Protein AF-A0A8I2YCC4-F1 (afdb_monomer_lite)

Sequence (112 aa):
MMMSLQLPDLLSFCSVFELRTSKHCKGVSNASEKWLLESGVALSSMTWSASKPGLLAAACHPTADPTQLRFITDFLSLLLHHREQPVLVSQVASATTTRTPCSEDADTFIML

Secondary structure (DSSP, 8-state):
---PPPPP-HHHHGGGS-----TTHHHHHHHHHHHHHHHT-S-TT--HHHH-HHHHHHHH-TT--HHHHHHHHHHHHHHHHHHHS--------S----PPP-----------

Foldseek 3Di:
DDDDDDDPPVVVVCVVDDQAFAPLLVVLQVVLVVVCVVVPLDDPPDPCVVPSLSRVLRRVCVPDDNVVSNVSSNVSVVVVSVVPPPPPPPPPDDDPDDDDDDDDDDDDDDDD

Organism: NCBI:txid495285

Structure (mmCIF, N/CA/C/O backbone):
data_AF-A0A8I2YCC4-F1
#
_entry.id   AF-A0A8I2YCC4-F1
#
loop_
_atom_site.group_PDB
_atom_site.id
_atom_site.type_symbol
_atom_site.label_atom_id
_atom_site.label_alt_id
_atom_site.label_comp_id
_atom_site.label_asym_id
_atom_site.label_entity_id
_atom_site.label_seq_id
_atom_site.pdbx_PDB_ins_code
_atom_site.Cartn_x
_atom_site.Cartn_y
_atom_site.Cartn_z
_atom_site.occupancy
_atom_site.B_iso_or_equiv
_atom_site.auth_seq_id
_atom_site.auth_comp_id
_atom_site.auth_asym_id
_atom_site.auth_atom_id
_atom_site.pdbx_PDB_model_num
ATOM 1 N N . MET A 1 1 ? -7.014 -28.207 22.684 1.00 56.12 1 MET A N 1
ATOM 2 C CA . MET A 1 1 ? -5.780 -28.256 21.869 1.00 56.12 1 MET A CA 1
ATOM 3 C C . MET A 1 1 ? -5.763 -27.026 20.979 1.00 56.12 1 MET A C 1
ATOM 5 O O . MET A 1 1 ? -6.686 -26.881 20.189 1.00 56.12 1 MET A O 1
ATOM 9 N N . MET A 1 2 ? -4.791 -26.123 21.131 1.00 64.44 2 MET A N 1
ATOM 10 C CA . MET A 1 2 ? -4.575 -25.048 20.153 1.00 64.44 2 MET A CA 1
ATOM 11 C C . MET A 1 2 ? -3.864 -25.655 18.947 1.00 64.44 2 MET A C 1
ATOM 13 O O . MET A 1 2 ? -2.766 -26.187 19.080 1.00 64.44 2 MET A O 1
ATOM 17 N N . MET A 1 3 ? -4.525 -25.633 17.795 1.00 78.81 3 MET A N 1
ATOM 18 C CA . MET A 1 3 ? -3.941 -26.059 16.529 1.00 78.81 3 MET A CA 1
ATOM 19 C C . MET A 1 3 ? -3.094 -24.904 15.998 1.00 78.81 3 MET A C 1
ATOM 21 O O . MET A 1 3 ? -3.636 -23.862 15.636 1.00 78.81 3 MET A O 1
ATOM 25 N N . SER A 1 4 ? -1.771 -25.061 15.992 1.00 81.94 4 SER A N 1
ATOM 26 C CA . SER A 1 4 ? -0.876 -24.147 15.288 1.00 81.94 4 SER A CA 1
ATOM 27 C C . SER A 1 4 ? -0.572 -24.720 13.907 1.00 81.94 4 SER A C 1
ATOM 29 O O . SER A 1 4 ? -0.150 -25.865 13.761 1.00 81.94 4 SER A O 1
ATOM 31 N N . LEU A 1 5 ? -0.827 -23.917 12.880 1.00 86.88 5 LEU A N 1
ATOM 32 C CA . LEU A 1 5 ? -0.467 -24.225 11.503 1.00 86.88 5 LEU A CA 1
ATOM 33 C C . LEU A 1 5 ? 0.801 -23.436 11.174 1.00 86.88 5 LEU A C 1
ATOM 35 O O . LEU A 1 5 ? 0.846 -22.225 11.386 1.00 86.88 5 LEU A O 1
ATOM 39 N N . GLN A 1 6 ? 1.835 -24.116 10.683 1.00 90.06 6 GLN A N 1
ATOM 40 C CA . GLN A 1 6 ? 3.026 -23.449 10.163 1.00 90.06 6 GLN A CA 1
ATOM 41 C C . GLN A 1 6 ? 2.761 -23.039 8.716 1.00 90.06 6 GLN A C 1
ATOM 43 O O . GLN A 1 6 ? 2.474 -23.890 7.874 1.00 90.06 6 GLN A O 1
ATOM 48 N N . LEU A 1 7 ? 2.830 -21.737 8.432 1.00 87.81 7 LEU A N 1
ATOM 49 C CA . LEU A 1 7 ? 2.777 -21.264 7.055 1.00 87.81 7 LEU A CA 1
ATOM 50 C C . LEU A 1 7 ? 4.105 -21.601 6.359 1.00 87.81 7 LEU A C 1
ATOM 52 O O . LEU A 1 7 ? 5.165 -21.415 6.961 1.00 87.81 7 LEU A O 1
ATOM 56 N N . PRO A 1 8 ? 4.067 -22.075 5.104 1.00 89.12 8 PRO A N 1
ATOM 57 C CA . PRO A 1 8 ? 5.275 -22.246 4.309 1.00 89.12 8 PRO A CA 1
ATOM 58 C C . PRO A 1 8 ? 5.947 -20.890 4.051 1.00 89.12 8 PRO A C 1
ATOM 60 O O . PRO A 1 8 ? 5.282 -19.852 4.013 1.00 89.12 8 PRO A O 1
ATOM 63 N N . ASP A 1 9 ? 7.266 -20.898 3.842 1.00 87.69 9 ASP A N 1
ATOM 64 C CA . ASP A 1 9 ? 8.028 -19.693 3.503 1.00 87.69 9 ASP A CA 1
ATOM 65 C C . ASP A 1 9 ? 7.732 -19.239 2.065 1.00 87.69 9 ASP A C 1
ATOM 67 O O . ASP A 1 9 ? 8.443 -19.571 1.116 1.00 87.69 9 ASP A O 1
ATOM 71 N N . LEU A 1 10 ? 6.654 -18.469 1.909 1.00 86.69 10 LEU A N 1
ATOM 72 C CA . LEU A 1 10 ? 6.218 -17.910 0.630 1.00 86.69 10 LEU A CA 1
ATOM 73 C C . LEU A 1 10 ? 7.189 -16.855 0.078 1.00 86.69 10 LEU A C 1
ATOM 75 O O . LEU A 1 10 ? 7.217 -16.63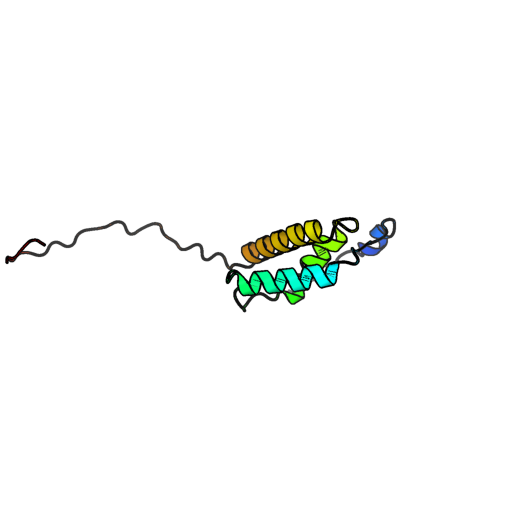3 -1.130 1.00 86.69 10 LEU A O 1
ATOM 79 N N . LEU A 1 11 ? 7.990 -16.207 0.932 1.00 83.81 11 LEU A N 1
ATOM 80 C CA . LEU A 1 11 ? 8.896 -15.139 0.502 1.00 83.81 11 LEU A CA 1
ATOM 81 C C . LEU A 1 11 ? 10.035 -15.687 -0.357 1.00 83.81 11 LEU A C 1
ATOM 83 O O . LEU A 1 11 ? 10.422 -15.043 -1.332 1.00 83.81 11 LEU A O 1
ATOM 87 N N . SER A 1 12 ? 10.511 -16.897 -0.051 1.00 86.44 12 SER A N 1
ATOM 88 C CA . SER A 1 12 ? 11.525 -17.591 -0.855 1.00 86.44 12 SER A CA 1
ATOM 89 C C . SER A 1 12 ? 11.106 -17.771 -2.327 1.00 86.44 12 SER A C 1
ATOM 91 O O . SER A 1 12 ? 11.925 -17.608 -3.237 1.00 86.44 12 SER A O 1
ATOM 93 N N . PHE A 1 13 ? 9.812 -18.004 -2.577 1.00 85.12 13 PHE A N 1
ATOM 94 C CA . PHE A 1 13 ? 9.242 -18.162 -3.920 1.00 85.12 13 PHE A CA 1
ATOM 95 C C . PHE A 1 13 ? 9.055 -16.833 -4.663 1.00 85.12 13 PHE A C 1
ATOM 97 O O . PHE A 1 13 ? 9.032 -16.811 -5.892 1.00 85.12 13 PHE A O 1
ATOM 104 N N . CYS A 1 14 ? 8.949 -15.718 -3.939 1.00 82.94 14 CYS A N 1
ATOM 105 C CA . CYS A 1 14 ? 8.737 -14.390 -4.516 1.00 82.94 14 CYS A CA 1
ATOM 106 C C . CYS A 1 14 ? 10.038 -13.681 -4.929 1.00 82.94 14 CYS A C 1
ATOM 108 O O . CYS A 1 14 ? 9.979 -12.551 -5.403 1.00 82.94 14 CYS A O 1
ATOM 110 N N . SER A 1 15 ? 11.198 -14.332 -4.799 1.00 81.19 15 SER A N 1
ATOM 111 C CA . SER A 1 15 ? 12.524 -13.769 -5.116 1.00 81.19 15 SER A CA 1
ATOM 112 C C . SER A 1 15 ? 12.700 -13.304 -6.569 1.00 81.19 15 SER A C 1
ATOM 114 O O . SER A 1 15 ? 13.570 -12.485 -6.852 1.00 81.19 15 SER A O 1
ATOM 116 N N . VAL A 1 16 ? 11.857 -13.787 -7.487 1.00 85.25 16 VAL A N 1
ATOM 117 C CA . VAL A 1 16 ? 11.839 -13.377 -8.901 1.00 85.25 16 VAL A CA 1
ATOM 118 C C . VAL A 1 16 ? 11.251 -11.970 -9.086 1.00 85.25 16 VAL A C 1
ATOM 120 O O . VAL A 1 16 ? 11.563 -11.292 -10.064 1.00 85.25 16 VAL A O 1
ATOM 123 N N . PHE A 1 17 ? 10.411 -11.510 -8.156 1.00 81.81 17 PHE A N 1
ATOM 124 C CA . PHE A 1 17 ? 9.748 -10.214 -8.240 1.00 81.81 17 PHE A CA 1
ATOM 125 C C . PHE A 1 17 ? 10.486 -9.180 -7.396 1.00 81.81 17 PHE A C 1
ATOM 127 O O . PHE A 1 17 ? 10.593 -9.296 -6.176 1.00 81.81 17 PHE A O 1
ATOM 134 N N . GLU A 1 18 ? 10.960 -8.120 -8.043 1.00 83.62 18 GLU A N 1
ATOM 135 C CA . GLU A 1 18 ? 11.511 -6.973 -7.333 1.00 83.62 18 GLU A CA 1
ATOM 136 C C . GLU A 1 18 ? 10.368 -6.209 -6.647 1.00 83.62 18 GLU A C 1
ATOM 138 O O . GLU A 1 18 ? 9.530 -5.588 -7.308 1.00 83.62 18 GLU A O 1
ATOM 143 N N . LEU A 1 19 ? 10.320 -6.255 -5.313 1.00 82.56 19 LEU A N 1
ATOM 144 C CA . LEU A 1 19 ? 9.330 -5.509 -4.543 1.00 82.56 19 LEU A CA 1
ATOM 145 C C . LEU A 1 19 ? 9.648 -4.012 -4.612 1.00 82.56 19 LEU A C 1
ATOM 147 O O . LEU A 1 19 ? 10.503 -3.499 -3.890 1.00 82.56 19 LEU A O 1
ATOM 151 N N . ARG A 1 20 ? 8.938 -3.300 -5.485 1.00 86.31 20 ARG A N 1
ATOM 152 C CA . ARG A 1 20 ? 9.039 -1.845 -5.613 1.00 86.31 20 ARG A CA 1
ATOM 153 C C . ARG A 1 20 ? 7.950 -1.172 -4.794 1.00 86.31 20 ARG A C 1
ATOM 155 O O . ARG A 1 20 ? 6.818 -1.640 -4.741 1.00 86.31 20 ARG A O 1
ATOM 162 N N . THR A 1 21 ? 8.283 -0.037 -4.190 1.00 87.75 21 THR A N 1
ATOM 163 C CA . THR A 1 21 ? 7.308 0.821 -3.511 1.00 87.75 21 THR A CA 1
ATOM 164 C C . THR A 1 21 ? 7.420 2.241 -4.039 1.00 87.75 21 THR A C 1
ATOM 166 O O . THR A 1 21 ? 8.513 2.728 -4.336 1.00 87.75 21 THR A O 1
ATOM 169 N N . SER A 1 22 ? 6.281 2.916 -4.185 1.00 89.00 22 SER A N 1
ATOM 170 C CA . SER A 1 22 ? 6.280 4.319 -4.596 1.00 89.00 22 SER A CA 1
ATOM 171 C C . SER A 1 22 ? 6.945 5.202 -3.534 1.00 89.00 22 SER A C 1
ATOM 173 O O . SER A 1 22 ? 6.600 5.153 -2.350 1.00 89.00 22 SER A O 1
ATOM 175 N N . LYS A 1 23 ? 7.834 6.104 -3.969 1.00 90.69 23 LYS A N 1
ATOM 176 C CA . LYS A 1 23 ? 8.482 7.123 -3.117 1.00 90.69 23 LYS A CA 1
ATOM 177 C C . L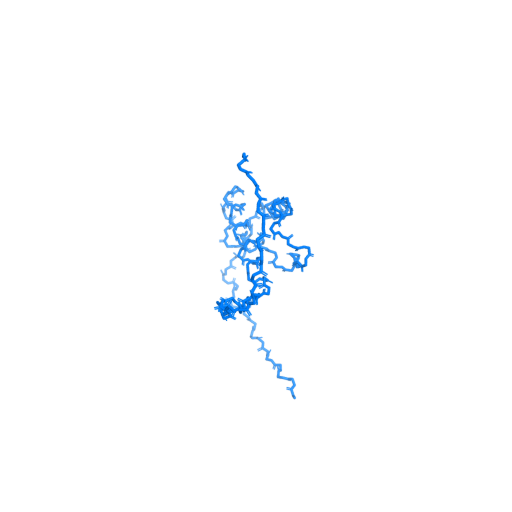YS A 1 23 ? 7.486 8.047 -2.403 1.00 90.69 23 LYS A C 1
ATOM 179 O O . LYS A 1 23 ? 7.822 8.673 -1.400 1.00 90.69 23 LYS A O 1
ATOM 184 N N . HIS A 1 24 ? 6.256 8.130 -2.910 1.00 90.81 24 HIS A N 1
ATOM 185 C CA . HIS A 1 24 ? 5.195 8.974 -2.366 1.00 90.81 24 HIS A CA 1
ATOM 186 C C . HIS A 1 24 ? 4.383 8.300 -1.249 1.00 90.81 24 HIS A C 1
ATOM 188 O O . HIS A 1 24 ? 3.536 8.960 -0.648 1.00 90.81 24 HIS A O 1
ATOM 194 N N . CYS A 1 25 ? 4.667 7.031 -0.923 1.00 90.75 25 CYS A N 1
ATOM 195 C CA . CYS A 1 25 ? 3.938 6.225 0.062 1.00 90.75 25 CYS A CA 1
ATOM 196 C C . CYS A 1 25 ? 3.662 6.974 1.372 1.00 90.75 25 CYS A C 1
ATOM 198 O O . CYS A 1 25 ? 2.515 7.080 1.801 1.00 90.75 25 CYS A O 1
ATOM 200 N N . LYS A 1 26 ? 4.705 7.517 2.012 1.00 90.81 26 LYS A N 1
ATOM 201 C CA . LYS A 1 26 ? 4.584 8.150 3.334 1.00 90.81 26 LYS A CA 1
ATOM 202 C C . LYS A 1 26 ? 3.732 9.419 3.293 1.00 90.81 26 LYS A C 1
ATOM 204 O O . LYS A 1 26 ? 2.854 9.597 4.130 1.00 90.81 26 LYS A O 1
ATOM 209 N N . GLY A 1 27 ? 3.970 10.280 2.302 1.00 92.62 27 GLY A N 1
ATOM 210 C CA . GLY A 1 27 ? 3.216 11.525 2.142 1.00 92.62 27 GLY A CA 1
ATOM 211 C C . GLY A 1 27 ? 1.738 11.264 1.860 1.00 92.62 27 GLY A C 1
ATOM 212 O O . GLY A 1 27 ? 0.875 11.874 2.484 1.00 92.62 27 GLY A O 1
ATOM 213 N N . VAL A 1 28 ? 1.453 10.304 0.979 1.00 93.62 28 VAL A N 1
ATOM 214 C CA . VAL A 1 28 ? 0.086 9.902 0.641 1.00 93.62 28 VAL A CA 1
ATOM 215 C C . VAL A 1 28 ? -0.631 9.265 1.834 1.00 93.62 28 VAL A C 1
ATOM 217 O O . VAL A 1 28 ? -1.770 9.634 2.105 1.00 93.62 28 VAL A O 1
ATOM 220 N N . SER A 1 29 ? 0.040 8.377 2.576 1.00 91.06 29 SER A N 1
ATOM 221 C CA . SER A 1 29 ? -0.534 7.712 3.757 1.00 91.06 29 SER A CA 1
ATOM 222 C C . SER A 1 29 ? -0.951 8.724 4.821 1.00 91.06 29 SER A C 1
ATOM 224 O O . SER A 1 29 ? -2.106 8.736 5.231 1.00 91.06 29 SER A O 1
ATOM 226 N N . ASN A 1 30 ? -0.042 9.627 5.206 1.00 91.25 30 ASN A N 1
ATOM 227 C CA . ASN A 1 30 ? -0.320 10.643 6.224 1.00 91.25 30 ASN A CA 1
ATOM 228 C C . ASN A 1 30 ? -1.460 11.569 5.804 1.00 91.25 30 ASN A C 1
ATOM 230 O O . ASN A 1 30 ? -2.290 11.982 6.609 1.00 91.25 30 ASN A O 1
ATOM 234 N N . ALA A 1 31 ? -1.478 11.936 4.526 1.00 91.50 31 ALA A N 1
ATOM 235 C CA . ALA A 1 31 ? -2.471 12.855 4.025 1.00 91.50 31 ALA A CA 1
ATOM 236 C C . ALA A 1 31 ? -3.855 12.172 3.935 1.00 91.50 31 ALA A C 1
ATOM 238 O O . ALA A 1 31 ? -4.861 12.833 4.199 1.00 91.50 31 ALA A O 1
ATOM 239 N N . SER A 1 32 ? -3.904 10.871 3.616 1.00 90.12 32 SER A N 1
ATOM 240 C CA . SER A 1 32 ? -5.115 10.033 3.635 1.00 90.12 32 SER A CA 1
ATOM 241 C C . SER A 1 32 ? -5.671 9.858 5.046 1.00 90.12 32 SER A C 1
ATOM 243 O O . SER A 1 32 ? -6.848 10.117 5.283 1.00 90.12 32 SER A O 1
ATOM 245 N N . GLU A 1 33 ? -4.803 9.539 6.006 1.00 87.62 33 GLU A N 1
ATOM 246 C CA . GLU A 1 33 ? -5.152 9.448 7.425 1.00 87.62 33 GLU A CA 1
ATOM 247 C C . GLU A 1 33 ? -5.733 10.767 7.944 1.00 87.62 33 GLU A C 1
ATOM 249 O O . GLU A 1 33 ? -6.799 10.782 8.557 1.00 87.62 33 GLU A O 1
ATOM 254 N N . LYS A 1 34 ? -5.087 11.894 7.622 1.00 89.19 34 LYS A N 1
ATOM 255 C CA . LYS A 1 34 ? -5.594 13.222 7.973 1.00 89.19 34 LYS A CA 1
ATOM 256 C C . LYS A 1 34 ? -6.992 13.476 7.398 1.00 89.19 34 LYS A C 1
ATOM 258 O O . LYS A 1 34 ? -7.867 13.931 8.126 1.00 89.19 34 LYS A O 1
ATOM 263 N N . TRP A 1 35 ? -7.215 13.158 6.123 1.00 89.88 35 TRP A N 1
ATOM 264 C CA . TRP A 1 35 ? -8.527 13.323 5.489 1.00 89.88 35 TRP A CA 1
ATOM 265 C C . TRP A 1 35 ? -9.604 12.445 6.135 1.00 89.88 35 TRP A C 1
ATOM 267 O O . TRP A 1 35 ? -10.719 12.911 6.350 1.00 89.88 35 TRP A O 1
ATOM 277 N N . LEU A 1 36 ? -9.278 11.207 6.508 1.00 86.00 36 LEU A N 1
ATOM 278 C CA . LEU A 1 36 ? -10.214 10.318 7.201 1.00 86.00 36 LEU A CA 1
ATOM 279 C C . LEU A 1 36 ? -10.610 10.850 8.576 1.00 86.00 36 LEU A C 1
ATOM 281 O O . LEU A 1 36 ? -11.794 10.821 8.913 1.00 86.00 36 LEU A O 1
ATOM 285 N N . LEU A 1 37 ? -9.645 11.367 9.340 1.00 85.12 37 LEU A N 1
ATOM 286 C CA . LEU A 1 37 ? -9.904 12.009 10.631 1.00 85.12 37 LEU A CA 1
ATOM 287 C C . LEU A 1 37 ? -10.801 13.245 10.473 1.00 85.12 37 LEU A C 1
ATOM 289 O O . LEU A 1 37 ? -11.741 13.421 11.240 1.00 85.12 37 LEU A O 1
ATOM 293 N N . GLU A 1 38 ? -10.550 14.069 9.453 1.00 87.44 38 GLU A N 1
ATOM 294 C CA . GLU A 1 38 ? -11.358 15.260 9.153 1.00 87.44 38 GLU A CA 1
ATOM 295 C C . GLU A 1 38 ? -12.767 14.911 8.650 1.00 87.44 38 GLU A C 1
ATOM 297 O O . GLU A 1 38 ? -13.721 15.628 8.940 1.00 87.44 38 GLU A O 1
ATOM 302 N N . SER A 1 39 ? -12.920 13.800 7.924 1.00 84.50 39 SER A N 1
ATOM 303 C CA . SER A 1 39 ? -14.206 13.369 7.361 1.00 84.50 39 SER A CA 1
ATOM 304 C C . SER A 1 39 ? -15.211 12.865 8.405 1.00 84.50 39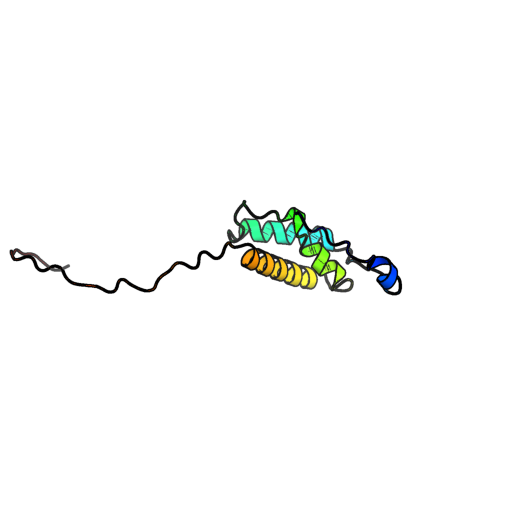 SER A C 1
ATOM 306 O O . SER A 1 39 ? -16.385 12.694 8.085 1.00 84.50 39 SER A O 1
ATOM 308 N N . GLY A 1 40 ? -14.764 12.578 9.634 1.00 76.19 40 GLY A N 1
ATOM 309 C CA . GLY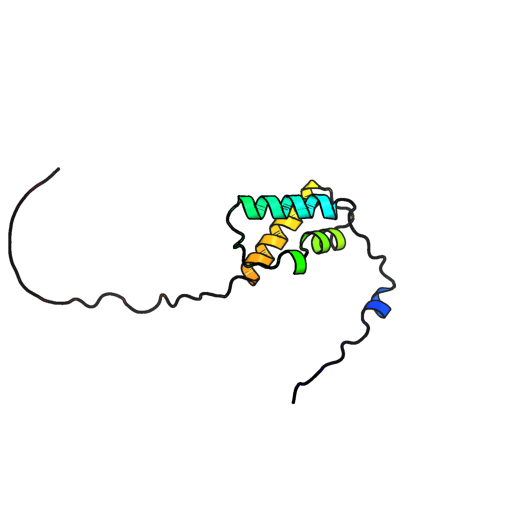 A 1 40 ? -15.601 11.999 10.691 1.00 76.19 40 GLY A CA 1
ATOM 310 C C . GLY A 1 40 ? -16.021 10.542 10.449 1.00 76.19 40 GLY A C 1
ATOM 311 O O . GLY A 1 40 ? -16.755 9.981 11.258 1.00 76.19 40 GLY A O 1
ATOM 312 N N . VAL A 1 41 ? -15.555 9.915 9.361 1.00 71.69 41 VAL A N 1
ATOM 313 C CA . VAL A 1 41 ? -15.840 8.508 9.030 1.00 71.69 41 VAL A CA 1
ATOM 314 C C . VAL A 1 41 ? -15.023 7.562 9.915 1.00 71.69 41 VAL A C 1
ATOM 316 O O . VAL A 1 41 ? -15.486 6.486 10.278 1.00 71.69 41 VAL A O 1
ATOM 319 N N . ALA A 1 42 ? -13.814 7.956 10.315 1.00 63.94 42 ALA A N 1
ATOM 320 C CA . ALA A 1 42 ? -12.959 7.131 11.157 1.00 63.94 42 ALA A CA 1
ATOM 321 C C . ALA A 1 42 ? -13.320 7.274 12.647 1.00 63.94 42 ALA A C 1
ATOM 323 O O . ALA A 1 42 ? -12.994 8.270 13.289 1.00 63.94 42 ALA A O 1
ATOM 324 N N . LEU A 1 43 ? -13.933 6.238 13.227 1.00 56.38 43 LEU A N 1
ATOM 325 C CA . LEU A 1 43 ? -14.016 6.077 14.682 1.00 56.38 43 LEU A CA 1
ATOM 326 C C . LEU A 1 43 ? -12.603 5.860 15.257 1.00 56.38 43 LEU A C 1
ATOM 328 O O . LEU A 1 43 ? -11.847 5.034 14.739 1.00 56.38 43 LEU A O 1
ATOM 332 N N . SER A 1 44 ? -12.275 6.524 16.373 1.00 57.84 44 SER A N 1
ATOM 333 C CA . SER A 1 44 ? -10.993 6.419 17.108 1.00 57.84 44 SER A CA 1
ATOM 334 C C . SER A 1 44 ? -10.575 4.994 17.518 1.00 57.84 44 SER A C 1
ATOM 336 O O . SER A 1 44 ? -9.496 4.806 18.070 1.00 57.84 44 SER A O 1
ATOM 338 N N . SER A 1 45 ? -11.424 3.990 17.283 1.00 55.09 45 SER A N 1
ATOM 339 C CA . SER A 1 45 ? -11.190 2.582 17.615 1.00 55.09 45 SER A CA 1
ATOM 340 C C . SER A 1 45 ? -10.373 1.818 16.567 1.00 55.09 45 SER A C 1
ATOM 342 O O . SER A 1 45 ? -9.958 0.690 16.834 1.00 55.09 45 SER A O 1
ATOM 344 N N . MET A 1 46 ? -10.180 2.357 15.362 1.00 59.53 46 MET A N 1
ATOM 345 C CA . MET A 1 46 ? -9.530 1.601 14.295 1.00 59.53 46 MET A CA 1
ATOM 346 C C . MET A 1 46 ? -8.003 1.715 14.410 1.00 59.53 46 MET A C 1
ATOM 348 O O . MET A 1 46 ? -7.439 2.809 14.426 1.00 59.53 46 MET A O 1
ATOM 352 N N . THR A 1 47 ? -7.316 0.572 14.495 1.00 66.06 47 THR A N 1
ATOM 353 C CA . THR A 1 47 ? -5.847 0.513 14.600 1.00 66.06 47 THR A CA 1
ATOM 354 C C . THR A 1 47 ? -5.225 0.723 13.214 1.00 66.06 47 THR A C 1
ATOM 356 O O . THR A 1 47 ? -4.664 -0.190 12.609 1.00 66.06 47 THR A O 1
ATOM 359 N N . TRP A 1 48 ? -5.354 1.935 12.668 1.00 64.94 48 TRP A N 1
ATOM 360 C CA . TRP A 1 48 ? -4.887 2.303 11.323 1.00 64.94 48 TRP A CA 1
ATOM 361 C C . TRP A 1 48 ? -3.394 2.018 11.099 1.00 64.94 48 TRP A C 1
ATOM 363 O O . TRP A 1 48 ? -2.977 1.634 10.003 1.00 64.94 48 TRP A O 1
ATOM 373 N N . SER A 1 49 ? -2.597 2.110 12.167 1.00 63.22 49 SER A N 1
ATOM 374 C CA . SER A 1 49 ? -1.164 1.798 12.164 1.00 63.22 49 SER A CA 1
ATOM 375 C C . SER A 1 49 ? -0.849 0.337 11.801 1.00 63.22 49 SER A C 1
ATOM 377 O O . SER A 1 49 ? 0.236 0.049 11.277 1.00 63.22 49 SER A O 1
ATOM 379 N N . ALA A 1 50 ? -1.785 -0.589 12.036 1.00 74.56 50 ALA A N 1
ATOM 380 C CA . ALA A 1 50 ? -1.618 -2.000 11.709 1.00 74.56 50 ALA A CA 1
ATOM 381 C C . ALA A 1 50 ? -1.859 -2.272 10.218 1.00 74.56 50 ALA A C 1
ATOM 383 O O . ALA A 1 50 ? -1.045 -2.946 9.590 1.00 74.56 50 ALA A O 1
ATOM 384 N N . SER A 1 51 ? -2.923 -1.702 9.642 1.00 75.69 51 SER A N 1
ATOM 385 C CA . SER A 1 51 ? -3.391 -2.062 8.296 1.00 75.69 51 SER A CA 1
ATOM 386 C C . SER A 1 51 ? -2.597 -1.407 7.151 1.00 75.69 51 SER A C 1
ATOM 388 O O . SER A 1 51 ? -2.533 -1.951 6.053 1.00 75.69 51 SER A O 1
ATOM 390 N N . LYS A 1 52 ? -1.928 -0.268 7.404 1.00 87.81 52 LYS A N 1
ATOM 391 C CA . LYS A 1 52 ? -1.027 0.431 6.454 1.00 87.81 52 LYS A CA 1
ATOM 392 C C . LYS A 1 52 ? -1.550 0.483 4.995 1.00 87.81 52 LYS A C 1
ATOM 394 O O . LYS A 1 52 ? -0.819 0.102 4.073 1.00 87.81 52 LYS A O 1
ATOM 399 N N . PRO A 1 53 ? -2.766 1.005 4.743 1.00 89.06 53 PRO A N 1
ATOM 400 C CA . PRO A 1 53 ? -3.366 1.039 3.403 1.00 89.06 53 PRO A CA 1
ATOM 401 C C . PRO A 1 53 ? -2.499 1.737 2.352 1.00 89.06 53 PRO A C 1
ATOM 403 O O . PRO A 1 53 ? -2.438 1.295 1.208 1.00 89.06 53 PRO A O 1
ATOM 406 N N . GLY A 1 54 ? -1.777 2.795 2.730 1.00 90.88 54 GLY A N 1
ATOM 407 C CA . GLY A 1 54 ? -0.900 3.493 1.791 1.00 90.88 54 GLY A CA 1
ATOM 408 C C . GLY A 1 54 ? 0.354 2.705 1.405 1.00 90.88 54 GLY A C 1
ATOM 409 O O . GLY A 1 54 ? 0.859 2.893 0.300 1.00 90.88 54 GLY A O 1
ATOM 410 N N . LEU A 1 55 ? 0.821 1.771 2.245 1.00 91.00 55 LEU A N 1
ATOM 411 C CA . LEU A 1 55 ? 1.901 0.849 1.873 1.00 91.00 55 LEU A CA 1
ATOM 412 C C . LEU A 1 55 ? 1.403 -0.187 0.866 1.00 91.00 55 LEU A C 1
ATOM 414 O O . LEU A 1 55 ? 2.084 -0.446 -0.122 1.00 91.00 55 LEU A O 1
ATOM 418 N N . LEU A 1 56 ? 0.203 -0.729 1.091 1.00 91.38 56 LEU A N 1
ATOM 419 C CA . LEU A 1 56 ? -0.445 -1.636 0.146 1.00 91.38 56 LEU A CA 1
ATOM 420 C C . LEU A 1 56 ? -0.633 -0.949 -1.214 1.00 91.38 56 LEU A C 1
ATOM 422 O O . LEU A 1 56 ? -0.196 -1.478 -2.232 1.00 91.38 56 LEU A O 1
ATOM 426 N N . ALA A 1 57 ? -1.187 0.268 -1.223 1.00 93.94 57 ALA A N 1
ATOM 427 C CA . ALA A 1 57 ? -1.342 1.064 -2.439 1.00 93.94 57 ALA A CA 1
ATOM 428 C C . ALA A 1 57 ? 0.001 1.280 -3.155 1.00 93.94 57 ALA A C 1
ATOM 430 O O . ALA A 1 57 ? 0.101 1.090 -4.366 1.00 93.94 57 ALA A O 1
ATOM 431 N N . ALA A 1 58 ? 1.046 1.647 -2.407 1.00 93.81 58 ALA A N 1
ATOM 432 C CA . ALA A 1 58 ? 2.368 1.927 -2.959 1.00 93.81 58 ALA A CA 1
ATOM 433 C C . ALA A 1 58 ? 3.095 0.682 -3.482 1.00 93.81 58 ALA A C 1
ATOM 435 O O . ALA A 1 58 ? 3.914 0.822 -4.390 1.00 93.81 58 ALA A O 1
ATOM 436 N N . ALA A 1 59 ? 2.822 -0.498 -2.918 1.00 91.38 59 ALA A N 1
ATOM 437 C CA . ALA A 1 59 ? 3.359 -1.775 -3.381 1.00 91.38 59 ALA A CA 1
ATOM 438 C C . ALA A 1 59 ? 2.618 -2.288 -4.627 1.00 91.38 59 ALA A C 1
ATOM 440 O O . ALA A 1 59 ? 3.248 -2.789 -5.553 1.00 91.38 59 ALA A O 1
ATOM 441 N N . CYS A 1 60 ? 1.292 -2.122 -4.685 1.00 91.12 60 CYS A N 1
ATOM 442 C CA . CYS A 1 60 ? 0.487 -2.501 -5.850 1.00 91.12 60 CYS A CA 1
ATOM 443 C C . CYS A 1 60 ? 0.680 -1.546 -7.039 1.00 91.12 60 CYS A C 1
ATOM 445 O O . CYS A 1 60 ? 0.583 -1.966 -8.191 1.00 91.12 60 CYS A O 1
ATOM 447 N N . HIS A 1 61 ? 0.967 -0.268 -6.772 1.00 92.50 61 HIS A N 1
ATOM 448 C CA . HIS A 1 61 ? 1.093 0.777 -7.789 1.00 92.50 61 HIS A CA 1
ATOM 449 C C . HIS A 1 61 ? 2.380 1.603 -7.608 1.00 92.50 61 HIS A C 1
ATOM 451 O O . HIS A 1 61 ? 2.325 2.796 -7.292 1.00 92.50 61 HIS A O 1
ATOM 457 N N . PRO A 1 62 ? 3.565 1.004 -7.827 1.00 90.81 62 PRO A N 1
ATOM 458 C CA . PRO A 1 62 ? 4.843 1.662 -7.553 1.00 90.81 62 PRO A CA 1
ATOM 459 C C . PRO A 1 62 ? 5.142 2.846 -8.485 1.00 90.81 62 PRO A C 1
ATOM 461 O O . PRO A 1 62 ? 5.871 3.757 -8.098 1.00 90.81 62 PRO A O 1
ATOM 464 N N . THR A 1 63 ? 4.581 2.853 -9.697 1.00 91.81 63 THR A N 1
ATOM 465 C CA . THR A 1 63 ? 4.792 3.892 -10.721 1.00 91.81 63 THR A CA 1
ATOM 466 C C . THR A 1 63 ? 3.670 4.927 -10.787 1.00 91.81 63 THR A C 1
ATOM 468 O O . THR A 1 63 ? 3.715 5.796 -11.652 1.00 91.81 63 THR A O 1
ATOM 471 N N . ALA A 1 64 ? 2.652 4.828 -9.928 1.00 92.06 64 ALA A N 1
ATOM 472 C CA . ALA A 1 64 ? 1.528 5.756 -9.953 1.00 92.06 64 ALA A CA 1
ATOM 473 C C . ALA A 1 64 ? 1.933 7.154 -9.472 1.00 92.06 64 ALA A C 1
ATOM 475 O O . ALA A 1 64 ? 2.731 7.314 -8.540 1.00 92.06 64 ALA A O 1
ATOM 476 N N . ASP A 1 65 ? 1.317 8.160 -10.087 1.00 93.94 65 ASP A N 1
ATOM 477 C CA . ASP A 1 65 ? 1.442 9.551 -9.673 1.00 93.94 65 ASP A CA 1
ATOM 478 C C . ASP A 1 65 ? 0.915 9.756 -8.246 1.00 93.94 65 ASP A C 1
ATOM 480 O O . ASP A 1 65 ? -0.011 9.060 -7.814 1.00 93.94 65 ASP A O 1
ATOM 484 N N . PRO A 1 66 ? 1.436 10.747 -7.501 1.00 93.44 66 PRO A N 1
ATOM 485 C CA . PRO A 1 66 ? 1.044 10.980 -6.112 1.00 93.44 66 PRO A CA 1
ATOM 486 C C . PRO A 1 66 ? -0.466 11.200 -5.939 1.00 93.44 66 PRO A C 1
ATOM 488 O O . PRO A 1 66 ? -1.040 10.729 -4.960 1.00 93.44 66 PRO A O 1
ATOM 491 N N . THR A 1 67 ? -1.126 11.864 -6.891 1.00 94.31 67 THR A N 1
ATOM 492 C CA . THR A 1 67 ? -2.576 12.116 -6.851 1.00 94.31 67 THR A CA 1
ATOM 493 C C . THR A 1 67 ? -3.390 10.840 -7.063 1.00 94.31 67 THR A C 1
ATOM 495 O O . THR A 1 67 ? -4.361 10.600 -6.349 1.00 94.31 67 THR A O 1
ATOM 498 N N . GLN A 1 68 ? -2.982 9.987 -8.008 1.00 94.94 68 GLN A N 1
ATOM 499 C CA . GLN A 1 68 ? -3.640 8.697 -8.243 1.00 94.94 68 GLN A CA 1
ATOM 500 C C . GLN A 1 68 ? -3.442 7.769 -7.048 1.00 94.94 68 GLN A C 1
ATOM 502 O O . GLN A 1 68 ? -4.393 7.174 -6.548 1.00 94.94 68 GLN A O 1
ATOM 507 N N . LEU A 1 69 ? -2.208 7.706 -6.544 1.00 95.19 69 LEU A N 1
ATOM 508 C CA . LEU A 1 69 ? -1.868 6.916 -5.371 1.00 95.19 69 LEU A CA 1
ATOM 509 C C . LEU A 1 69 ? -2.666 7.371 -4.146 1.00 95.19 69 LEU A C 1
ATOM 511 O O . LEU A 1 69 ? -3.083 6.542 -3.335 1.00 95.19 69 LEU A O 1
ATOM 515 N N . ARG A 1 70 ? -2.922 8.679 -4.032 1.00 94.88 70 ARG A N 1
ATOM 516 C CA . ARG A 1 70 ? -3.768 9.243 -2.985 1.00 94.88 70 ARG A CA 1
ATOM 517 C C . ARG A 1 70 ? -5.206 8.761 -3.071 1.00 94.88 70 ARG A C 1
ATOM 519 O O . ARG A 1 70 ? -5.708 8.245 -2.080 1.00 94.88 70 ARG A O 1
ATOM 526 N N . PHE A 1 71 ? -5.812 8.840 -4.249 1.00 94.81 71 PHE A N 1
ATOM 527 C CA . PHE A 1 71 ? -7.169 8.345 -4.462 1.00 94.81 71 PHE A CA 1
ATOM 528 C C . PHE A 1 71 ? -7.299 6.851 -4.125 1.00 94.81 71 PHE A C 1
ATOM 530 O O . PHE A 1 71 ? -8.218 6.443 -3.418 1.00 94.81 71 PHE A O 1
ATOM 537 N N . ILE A 1 72 ? -6.334 6.038 -4.568 1.00 95.00 72 ILE A N 1
ATOM 538 C CA . ILE A 1 72 ? -6.294 4.598 -4.273 1.00 95.00 72 ILE A CA 1
ATOM 539 C C . ILE A 1 72 ? -6.173 4.356 -2.763 1.00 95.00 72 ILE A C 1
ATOM 541 O O . ILE A 1 72 ? -6.869 3.505 -2.215 1.00 95.00 72 ILE A O 1
ATOM 545 N N . THR A 1 73 ? -5.314 5.115 -2.081 1.00 94.25 73 THR A N 1
ATOM 546 C CA . THR A 1 73 ? -5.106 4.984 -0.633 1.00 94.25 73 THR A CA 1
ATOM 547 C C . THR A 1 73 ? -6.355 5.373 0.154 1.00 94.25 73 THR A C 1
ATOM 549 O O . THR A 1 73 ? -6.730 4.650 1.076 1.00 94.25 73 THR A O 1
ATOM 552 N N . ASP A 1 74 ? -7.032 6.458 -0.227 1.00 92.44 74 ASP A N 1
ATOM 553 C CA . ASP A 1 74 ? -8.291 6.885 0.395 1.00 92.44 74 ASP A CA 1
ATOM 554 C C . ASP A 1 74 ? -9.373 5.806 0.223 1.00 92.44 74 ASP A C 1
ATOM 556 O O . ASP A 1 74 ? -10.020 5.407 1.192 1.00 92.44 74 ASP A O 1
ATOM 560 N N . PHE A 1 75 ? -9.505 5.251 -0.986 1.00 92.62 75 PHE A N 1
ATOM 561 C CA . PHE A 1 75 ? -10.453 4.175 -1.272 1.00 92.62 75 PHE A CA 1
ATOM 562 C C . PHE A 1 75 ? -10.161 2.893 -0.476 1.00 92.62 75 PHE A C 1
ATOM 564 O O . PHE A 1 75 ? -11.063 2.335 0.149 1.00 92.62 75 PHE A O 1
ATOM 571 N N . LEU A 1 76 ? -8.903 2.438 -0.440 1.00 91.44 76 LEU A N 1
ATOM 572 C CA . LEU A 1 76 ? -8.501 1.270 0.354 1.00 91.44 76 LEU A CA 1
ATOM 573 C C . LEU A 1 76 ? -8.756 1.481 1.845 1.00 91.44 76 LEU A C 1
ATOM 575 O O . LEU A 1 76 ? -9.183 0.560 2.539 1.00 91.44 76 LEU A O 1
ATOM 579 N N . SER A 1 77 ? -8.530 2.696 2.334 1.00 89.06 77 SER A N 1
ATOM 580 C CA . SER A 1 77 ? -8.772 3.033 3.731 1.00 89.06 77 SER A CA 1
ATOM 581 C C . SER A 1 77 ? -10.261 2.989 4.077 1.00 89.06 77 SER A C 1
ATOM 583 O O . SER A 1 77 ? -10.622 2.447 5.119 1.00 89.06 77 SER A O 1
ATOM 585 N N . LEU A 1 78 ? -11.141 3.461 3.186 1.00 87.62 78 LEU A N 1
ATOM 586 C CA . LEU A 1 78 ? -12.591 3.308 3.343 1.00 87.62 78 LEU A CA 1
ATOM 587 C C . LEU A 1 78 ? -13.034 1.839 3.308 1.00 87.62 78 LEU A C 1
ATOM 589 O O . LEU A 1 78 ? -13.882 1.438 4.102 1.00 87.62 78 LEU A O 1
ATOM 593 N N . LEU A 1 79 ? -12.460 1.024 2.417 1.00 88.12 79 LEU A N 1
ATOM 594 C CA . LEU A 1 79 ? -12.768 -0.408 2.348 1.00 88.12 79 LEU A CA 1
ATOM 595 C C . LEU A 1 79 ? -12.387 -1.133 3.637 1.00 88.12 79 LEU A C 1
ATOM 597 O O . LEU A 1 79 ? -13.170 -1.932 4.150 1.00 88.12 79 LEU A O 1
ATOM 601 N N . LEU A 1 80 ? -11.199 -0.844 4.168 1.00 85.38 80 LEU A N 1
ATOM 602 C CA . LEU A 1 80 ? -10.762 -1.383 5.451 1.00 85.38 80 LEU A CA 1
ATOM 603 C C . LEU A 1 80 ? -11.676 -0.905 6.572 1.00 85.38 80 LEU A C 1
ATOM 605 O O . LEU A 1 80 ? -12.099 -1.715 7.387 1.00 85.38 80 LEU A O 1
ATOM 609 N N . HIS A 1 81 ? -12.048 0.375 6.578 1.00 81.94 81 HIS A N 1
ATOM 610 C CA . HIS A 1 81 ? -12.977 0.903 7.569 1.00 81.94 81 HIS A CA 1
ATOM 611 C C . HIS A 1 81 ? -14.320 0.178 7.547 1.00 81.94 81 HIS A C 1
ATOM 613 O O . 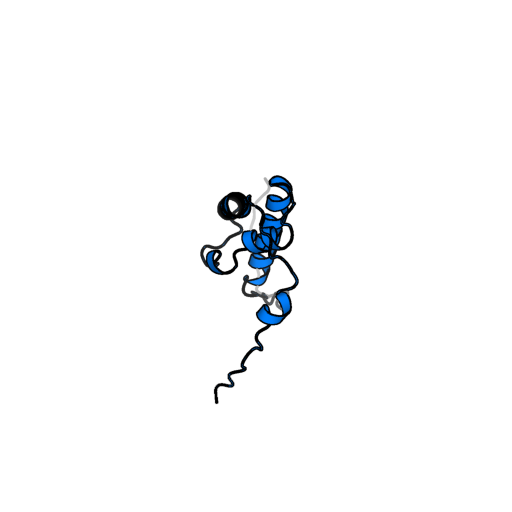HIS A 1 81 ? -14.783 -0.270 8.590 1.00 81.94 81 HIS A O 1
ATOM 619 N N . HIS A 1 82 ? -14.914 -0.010 6.367 1.00 82.06 82 HIS A N 1
ATOM 620 C CA . HIS A 1 82 ? -16.158 -0.763 6.232 1.00 82.06 82 HIS A CA 1
ATOM 621 C C . HIS A 1 82 ? -16.004 -2.205 6.745 1.00 82.06 82 HIS A C 1
ATOM 623 O O . HIS A 1 82 ? -16.924 -2.739 7.360 1.00 82.06 82 HIS A O 1
ATOM 629 N N . ARG A 1 83 ? -14.868 -2.865 6.493 1.00 76.25 83 ARG A N 1
ATOM 630 C CA . ARG A 1 83 ? -14.631 -4.246 6.950 1.00 76.25 83 ARG A CA 1
ATOM 631 C C . ARG A 1 83 ? -14.472 -4.355 8.464 1.00 76.25 83 ARG A C 1
ATOM 633 O O . ARG A 1 83 ? -14.930 -5.338 9.033 1.00 76.25 83 ARG A O 1
ATOM 640 N N . GLU A 1 84 ? -13.840 -3.364 9.081 1.00 73.62 84 GLU A N 1
ATOM 641 C CA . GLU A 1 84 ? -13.618 -3.306 10.528 1.00 73.62 84 GLU A CA 1
ATOM 642 C C . GLU A 1 84 ? -14.844 -2.809 11.300 1.00 73.62 84 GLU A C 1
ATOM 644 O O . GLU A 1 84 ? -14.868 -2.915 12.526 1.00 73.62 84 GLU A O 1
ATOM 649 N N . GLN A 1 85 ? -15.876 -2.279 10.627 1.00 64.75 85 GLN A N 1
ATOM 650 C CA . GLN A 1 85 ? -17.138 -2.016 11.306 1.00 64.75 85 GLN A CA 1
ATOM 651 C C . GLN A 1 85 ? -17.682 -3.353 11.822 1.00 64.75 85 GLN A C 1
ATOM 653 O O . GLN A 1 85 ? -17.994 -4.235 11.013 1.00 64.75 85 GLN A O 1
ATOM 658 N N . PRO A 1 86 ? -17.816 -3.533 13.153 1.00 55.09 86 PRO A N 1
ATOM 659 C CA . PRO A 1 86 ? -18.564 -4.660 13.662 1.00 55.09 86 PRO A CA 1
ATOM 660 C C . PRO A 1 86 ? -19.943 -4.531 13.040 1.00 55.09 86 PRO A C 1
ATOM 662 O O . PRO A 1 86 ? -20.582 -3.484 13.144 1.00 55.09 86 PRO A O 1
ATOM 665 N N . VAL A 1 87 ? -20.355 -5.569 12.323 1.00 53.41 87 VAL A N 1
ATOM 666 C CA . VAL A 1 87 ? -21.668 -5.648 11.707 1.00 53.41 87 VAL A CA 1
ATOM 667 C C . VAL A 1 87 ? -22.699 -5.534 12.829 1.00 53.41 87 VAL A C 1
ATOM 669 O O . VAL A 1 87 ? -23.125 -6.525 13.412 1.00 53.41 87 VAL A O 1
ATOM 672 N N . LEU A 1 88 ? -23.116 -4.311 13.145 1.00 55.12 88 LEU A N 1
ATOM 673 C CA . LEU A 1 88 ? -24.381 -4.052 13.800 1.00 55.12 88 LEU A CA 1
ATOM 674 C C . LEU A 1 88 ? -25.433 -4.242 12.709 1.00 55.12 88 LEU A C 1
ATOM 676 O O . LEU A 1 88 ? -26.002 -3.288 12.185 1.00 55.12 88 LEU A O 1
ATOM 680 N N . VAL A 1 89 ? -25.661 -5.505 12.328 1.00 52.12 89 VAL A N 1
ATOM 681 C CA . VAL A 1 89 ? -26.937 -5.919 11.744 1.00 52.12 89 VAL A CA 1
ATOM 682 C C . VAL A 1 89 ? -27.957 -5.678 12.845 1.00 52.12 89 VAL A C 1
ATOM 684 O O . VAL A 1 89 ? -28.242 -6.527 13.686 1.00 52.12 89 VAL A O 1
ATOM 687 N N . SER A 1 90 ? -28.451 -4.446 12.880 1.00 47.41 90 SER A N 1
ATOM 688 C CA . SER A 1 90 ? -29.667 -4.107 13.581 1.00 47.41 90 SER A CA 1
ATOM 689 C C . SER A 1 90 ? -30.764 -4.946 12.952 1.00 47.41 90 SER A C 1
ATOM 691 O O . SER A 1 90 ? -31.095 -4.797 11.775 1.00 47.41 90 SER A O 1
ATOM 693 N N . GLN A 1 91 ? -31.318 -5.850 13.753 1.00 48.91 91 GLN A N 1
ATOM 694 C CA . GLN A 1 91 ? -32.633 -6.403 13.509 1.00 48.91 91 GLN A CA 1
ATOM 695 C C . GLN A 1 91 ? -33.634 -5.246 13.459 1.00 48.91 91 GLN A C 1
ATOM 697 O O . GLN A 1 91 ? -34.143 -4.799 14.480 1.00 48.91 91 GLN A O 1
ATOM 702 N N . VAL A 1 92 ? -33.904 -4.746 12.258 1.00 47.88 92 VAL A N 1
ATOM 703 C CA . VAL A 1 92 ? -35.098 -3.953 11.963 1.00 47.88 92 VAL A CA 1
ATOM 704 C C . VAL A 1 92 ? -35.997 -4.823 11.097 1.00 47.88 92 VAL A C 1
ATOM 706 O O . VAL A 1 92 ? -36.201 -4.590 9.912 1.00 47.88 92 VAL A O 1
ATOM 709 N N . ALA A 1 93 ? -36.494 -5.897 11.698 1.00 49.25 93 ALA A N 1
ATOM 710 C CA . ALA A 1 93 ? -37.632 -6.634 11.184 1.00 49.25 93 ALA A CA 1
ATOM 711 C C . ALA A 1 93 ? -38.413 -7.157 12.388 1.00 49.25 93 ALA A C 1
ATOM 713 O O . ALA A 1 93 ? -37.912 -8.006 13.120 1.00 49.25 93 ALA A O 1
ATOM 714 N N . SER A 1 94 ? -39.647 -6.669 12.532 1.00 43.19 94 SER A N 1
ATOM 715 C CA . SER A 1 94 ? -40.675 -7.038 13.526 1.00 43.19 94 SER A CA 1
ATOM 716 C C . SER A 1 94 ? -40.839 -6.063 14.693 1.00 43.19 94 SER A C 1
ATOM 718 O O . SER A 1 94 ? -40.415 -6.329 15.809 1.00 43.19 94 SER A O 1
ATOM 720 N N . ALA A 1 95 ? -41.546 -4.963 14.433 1.00 42.91 95 ALA A N 1
ATOM 721 C CA . ALA A 1 95 ? -42.662 -4.525 15.281 1.00 42.91 95 ALA A CA 1
ATOM 722 C C . ALA A 1 95 ? -43.460 -3.434 14.550 1.00 42.91 95 ALA A C 1
ATOM 724 O O . ALA A 1 95 ? -43.453 -2.259 14.909 1.00 42.91 95 ALA A O 1
ATOM 725 N N . THR A 1 96 ? -44.150 -3.837 13.484 1.00 44.84 96 THR A N 1
ATOM 726 C CA . THR A 1 96 ? -45.292 -3.083 12.971 1.00 44.84 96 THR A CA 1
ATOM 727 C C . THR A 1 96 ? -46.392 -3.134 14.029 1.00 44.84 96 THR A C 1
ATOM 729 O O . THR A 1 96 ? -46.885 -4.205 14.366 1.00 44.84 96 THR A O 1
ATOM 732 N N . THR A 1 97 ? -46.723 -1.962 14.566 1.00 48.00 97 THR A N 1
ATOM 733 C CA . THR A 1 97 ? -48.056 -1.525 14.996 1.00 48.00 97 THR A CA 1
ATOM 734 C C . THR A 1 97 ? -49.059 -2.636 15.319 1.00 48.00 97 THR A C 1
ATOM 736 O O . THR A 1 97 ? -49.706 -3.183 14.430 1.00 48.00 97 THR A O 1
ATOM 739 N N . THR A 1 98 ? -49.310 -2.873 16.608 1.00 38.78 98 THR A N 1
ATOM 740 C CA . THR A 1 98 ? -50.624 -3.356 17.052 1.00 38.78 98 THR A CA 1
ATOM 741 C C . THR A 1 98 ? -51.169 -2.384 18.093 1.00 38.78 98 THR A C 1
ATOM 743 O O . THR A 1 98 ? -50.532 -2.094 19.100 1.00 38.78 98 THR A O 1
ATOM 746 N N . ARG A 1 99 ? -52.319 -1.810 17.740 1.00 36.12 99 ARG A N 1
ATOM 747 C CA . ARG A 1 99 ? -53.073 -0.752 18.414 1.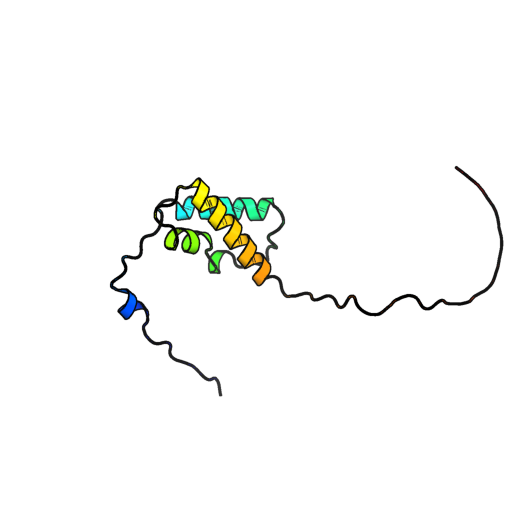00 36.12 99 ARG A CA 1
ATOM 748 C C . ARG A 1 99 ? -53.473 -1.143 19.841 1.00 36.12 99 ARG A C 1
ATOM 750 O O . ARG A 1 99 ? -54.032 -2.216 20.045 1.00 36.12 99 ARG A O 1
ATOM 757 N N . THR A 1 100 ? -53.295 -0.228 20.786 1.00 41.00 100 THR A N 1
ATOM 758 C CA . THR A 1 100 ? -54.067 -0.160 22.034 1.00 41.00 100 THR A CA 1
ATOM 759 C C . THR A 1 100 ? -55.442 0.469 21.760 1.00 41.00 100 THR A C 1
ATOM 761 O O . THR A 1 100 ? -55.504 1.471 21.044 1.00 41.00 100 THR A O 1
ATOM 764 N N . PRO A 1 101 ? -56.548 -0.057 22.316 1.00 41.88 101 PRO A N 1
ATOM 765 C CA . PRO A 1 101 ? -57.792 0.685 22.462 1.00 41.88 101 PRO A CA 1
ATOM 766 C C . PRO A 1 101 ? -57.872 1.250 23.887 1.00 41.88 101 PRO A C 1
ATOM 768 O O . PRO A 1 101 ? -57.850 0.486 24.846 1.00 41.88 101 PRO A O 1
ATOM 771 N N . CYS A 1 102 ? -57.974 2.570 24.036 1.00 39.19 102 CYS A N 1
ATOM 772 C CA . CYS A 1 102 ? -58.618 3.169 25.204 1.00 39.19 102 CYS A CA 1
ATOM 773 C C . CYS A 1 102 ? -59.208 4.539 24.842 1.00 39.19 102 CYS A C 1
ATOM 775 O O . CYS A 1 102 ? -58.584 5.330 24.139 1.00 39.19 102 CYS A O 1
ATOM 777 N N . SER A 1 103 ? -60.444 4.696 25.303 1.00 37.94 103 SER A N 1
ATOM 778 C CA . SER A 1 103 ? -61.470 5.733 25.151 1.00 37.94 103 SER A CA 1
ATOM 779 C C . SER A 1 103 ? -60.994 7.183 25.316 1.00 37.94 103 SER A C 1
ATOM 781 O O . SER A 1 103 ? -60.063 7.448 26.069 1.00 37.94 103 SER A O 1
ATOM 783 N N . GLU A 1 104 ? -61.532 8.088 24.489 1.00 41.47 104 GLU A N 1
ATOM 784 C CA . GLU A 1 104 ? -62.457 9.184 24.876 1.00 41.47 104 GLU A CA 1
ATOM 785 C C . GLU A 1 104 ? -61.844 10.185 25.869 1.00 41.47 104 GLU A C 1
ATOM 787 O O . GLU A 1 104 ? -61.651 9.875 27.036 1.00 41.47 104 GLU A O 1
ATOM 792 N N . ASP A 1 105 ? -61.520 11.396 25.409 1.00 40.28 105 ASP A N 1
ATOM 793 C CA . ASP A 1 105 ? -62.435 12.532 25.554 1.00 40.28 105 ASP A CA 1
ATOM 794 C C . ASP A 1 105 ? -61.897 13.789 24.857 1.00 40.28 105 ASP A C 1
ATOM 796 O O . ASP A 1 105 ? -60.704 13.944 24.587 1.00 40.28 105 ASP A O 1
ATOM 800 N N . ALA A 1 106 ? -62.852 14.634 24.486 1.00 42.03 106 ALA A N 1
ATOM 801 C CA . ALA A 1 106 ? -62.713 15.872 23.745 1.00 42.03 106 ALA A CA 1
ATOM 802 C C . ALA A 1 106 ? -61.854 16.922 24.471 1.00 42.03 106 ALA A C 1
ATOM 804 O O . ALA A 1 106 ? -61.858 16.998 25.692 1.00 42.03 106 ALA A O 1
ATOM 805 N N . ASP A 1 107 ? -61.154 17.769 23.712 1.00 42.28 107 ASP A N 1
ATOM 806 C CA . ASP A 1 107 ? -61.561 19.168 23.529 1.00 42.28 107 ASP A CA 1
ATOM 807 C C . ASP A 1 107 ? -60.475 19.996 22.813 1.00 42.28 107 ASP A C 1
ATOM 809 O O . ASP A 1 107 ? -59.388 20.226 23.328 1.00 42.28 107 ASP A O 1
ATOM 813 N N . THR A 1 108 ? -60.861 20.505 21.639 1.00 41.97 108 THR A N 1
ATOM 814 C CA . THR A 1 108 ? -60.801 21.935 21.302 1.00 41.97 108 THR A CA 1
ATOM 815 C C . THR A 1 108 ? -59.448 22.618 20.979 1.00 41.97 108 THR A C 1
ATOM 817 O O . THR A 1 108 ? -58.507 22.651 21.761 1.00 41.97 108 THR A O 1
ATOM 820 N N . PHE A 1 109 ? -59.489 23.332 19.835 1.00 40.75 109 PHE A N 1
ATOM 821 C CA . PHE A 1 109 ? -58.663 24.476 19.386 1.00 40.75 109 PHE A CA 1
ATOM 822 C C . PHE A 1 109 ? -57.297 24.223 18.723 1.00 40.75 109 PHE A C 1
ATOM 824 O O . PHE A 1 109 ? -56.470 23.512 19.268 1.00 40.75 109 PHE A O 1
ATOM 831 N N . ILE A 1 110 ? -56.872 24.884 17.636 1.00 42.25 110 ILE A N 1
ATOM 832 C CA . ILE A 1 110 ? -57.420 25.623 16.470 1.00 42.25 110 ILE A CA 1
ATOM 833 C C . ILE A 1 110 ? -56.179 25.881 15.584 1.00 42.25 110 ILE A C 1
ATOM 835 O O . ILE A 1 110 ? -55.058 25.931 16.087 1.00 42.25 110 ILE A O 1
ATOM 839 N N . MET A 1 111 ? -56.399 26.042 14.278 1.00 38.09 111 MET A N 1
ATOM 840 C CA . MET A 1 111 ? -55.427 26.485 13.271 1.00 38.09 111 MET A CA 1
ATOM 841 C C . MET A 1 111 ? -54.445 27.575 13.739 1.00 38.09 111 MET A C 1
ATOM 843 O O . MET A 1 111 ? -54.883 28.606 14.252 1.00 38.09 111 MET A O 1
ATOM 847 N N . LEU A 1 112 ? -53.164 27.400 13.397 1.00 43.97 112 LEU A N 1
ATOM 848 C CA . LEU A 1 112 ? -52.359 28.313 12.565 1.00 43.97 112 LEU A CA 1
ATOM 849 C C . LEU A 1 112 ? -51.081 27.602 12.103 1.00 43.97 112 LEU A C 1
ATOM 851 O O . LEU A 1 112 ? -50.441 26.940 12.947 1.00 43.97 112 LEU A O 1
#

Radius of gyration: 26.13 Å; chains: 1; bounding box: 75×57×36 Å

pLDDT: mean 74.76, std 19.6, range [36.12, 95.19]

InterPro domains:
  IPR008949 Isoprenoid synthase domain superfamily [G3DSA:1.10.600.10] (2-100)
  IPR008949 Isoprenoid synthase domain superfamily [SSF48576] (8-81)